Protein AF-A0A429GAE6-F1 (afdb_monomer_lite)

Foldseek 3Di:
DPVVVVVVPDPPDPPPVCPPPDPPPLVCVLCPPPDPLLVVLLVQLLVVCVVPVDNVVSLVVSVVVDVDDSVSNVVSVVSCCVSVSHPDPDDD

Secondary structure (DSSP, 8-state):
-GGGHHHH-----------TT--HHHHHHHHTT--HHHHHHHHHHHHHHHHHS-HHHHHHHHHHHS---HHHHHHHHHHHHHTTSS------

pLDDT: mean 83.46, std 17.0, range [38.44, 97.56]

Organism: NCBI:txid498846

Radius of gyration: 16.47 Å; chains: 1; bounding box: 31×33×48 Å

Sequence (92 aa):
PDLAQDYYNLPESSSLDILDSFDRKGFLELVRGKDDAWLEVAATILMIYEDTGDLSWAIERTSELKPQKKGMIEEIVRDLDDAGLIRISREG

Structure (mmCIF, N/CA/C/O backbone):
data_AF-A0A429GAE6-F1
#
_entry.id   AF-A0A429GAE6-F1
#
loop_
_atom_site.group_PDB
_atom_site.id
_atom_site.type_symbol
_atom_site.label_atom_id
_atom_site.label_alt_id
_atom_site.label_comp_id
_atom_site.label_asym_id
_atom_site.label_entity_id
_atom_site.label_seq_id
_atom_site.pdbx_PDB_ins_code
_atom_site.Cartn_x
_atom_site.Cartn_y
_atom_site.Cartn_z
_atom_site.occupancy
_atom_site.B_iso_or_equiv
_atom_site.auth_seq_id
_atom_site.auth_comp_id
_atom_site.auth_asym_id
_atom_site.auth_atom_id
_atom_site.pdbx_PDB_model_num
ATOM 1 N N . PRO A 1 1 ? -7.620 17.146 -32.458 1.00 57.25 1 PRO A N 1
ATOM 2 C CA . PRO A 1 1 ? -8.192 15.937 -33.106 1.00 57.25 1 PRO A CA 1
ATOM 3 C C . PRO A 1 1 ? -7.353 14.677 -32.860 1.00 57.25 1 PRO A C 1
ATOM 5 O O . PRO A 1 1 ? -7.932 13.610 -32.716 1.00 57.25 1 PRO A O 1
ATOM 8 N N . ASP A 1 2 ? -6.028 14.819 -32.738 1.00 56.59 2 ASP A N 1
ATOM 9 C CA . ASP A 1 2 ? -5.093 13.679 -32.695 1.00 56.59 2 ASP A CA 1
ATOM 10 C C . ASP A 1 2 ? -5.029 12.912 -31.360 1.00 56.59 2 ASP A C 1
ATOM 12 O O . ASP A 1 2 ? -4.676 11.744 -31.351 1.00 56.59 2 ASP A O 1
ATOM 16 N N . LEU A 1 3 ? -5.456 13.503 -30.236 1.00 52.81 3 LEU A N 1
ATOM 17 C CA . LEU A 1 3 ? -5.458 12.834 -28.917 1.00 52.81 3 LEU A CA 1
ATOM 18 C C . LEU A 1 3 ? -6.508 11.718 -28.772 1.00 52.81 3 LEU A C 1
ATOM 20 O O . LEU A 1 3 ? -6.480 10.956 -27.811 1.00 52.81 3 LEU A O 1
ATOM 24 N N . ALA A 1 4 ? -7.483 11.650 -29.682 1.00 58.62 4 ALA A N 1
ATOM 25 C CA . ALA A 1 4 ? -8.562 10.668 -29.611 1.00 58.62 4 ALA A CA 1
ATOM 26 C C . ALA A 1 4 ? -8.183 9.327 -30.256 1.00 58.62 4 ALA A C 1
ATOM 28 O O . ALA A 1 4 ? -8.805 8.316 -29.946 1.00 58.62 4 ALA A O 1
ATOM 29 N N . GLN A 1 5 ? -7.187 9.305 -31.148 1.00 58.47 5 GLN A N 1
ATOM 30 C CA . GLN A 1 5 ? -6.802 8.096 -31.883 1.00 58.47 5 GLN A CA 1
ATOM 31 C C . GLN A 1 5 ? -6.105 7.061 -30.999 1.00 58.47 5 GLN A C 1
ATOM 33 O O . GLN A 1 5 ? -6.316 5.867 -31.203 1.00 58.47 5 GLN A O 1
ATOM 38 N N . ASP A 1 6 ? -5.381 7.500 -29.971 1.00 59.03 6 ASP A N 1
ATOM 39 C CA . ASP A 1 6 ? -4.703 6.604 -29.027 1.00 59.03 6 ASP A CA 1
ATOM 40 C C . ASP A 1 6 ? -5.693 5.735 -28.228 1.00 59.03 6 ASP A C 1
ATOM 42 O O . ASP A 1 6 ? -5.381 4.595 -27.895 1.00 59.03 6 ASP A O 1
ATOM 46 N N . TYR A 1 7 ? -6.926 6.214 -28.005 1.00 57.88 7 TYR A N 1
ATOM 47 C CA . TYR A 1 7 ? -7.994 5.435 -27.360 1.00 57.88 7 TYR A CA 1
ATOM 48 C C . TYR A 1 7 ? -8.577 4.333 -28.257 1.00 57.88 7 TYR A C 1
ATOM 50 O O . TYR A 1 7 ? -9.097 3.343 -27.746 1.00 57.88 7 TYR A O 1
ATOM 58 N N . TYR A 1 8 ? -8.516 4.497 -29.583 1.00 61.22 8 TYR A N 1
ATOM 59 C CA . TYR A 1 8 ? -9.020 3.512 -30.551 1.00 61.22 8 TYR A CA 1
ATOM 60 C C . TYR A 1 8 ? -7.950 2.512 -30.996 1.00 61.22 8 TYR A C 1
ATOM 62 O O . TYR A 1 8 ? -8.292 1.441 -31.487 1.00 61.22 8 TYR A O 1
ATOM 70 N N . ASN A 1 9 ? -6.674 2.851 -30.798 1.00 66.56 9 ASN A N 1
ATOM 71 C CA . ASN A 1 9 ? 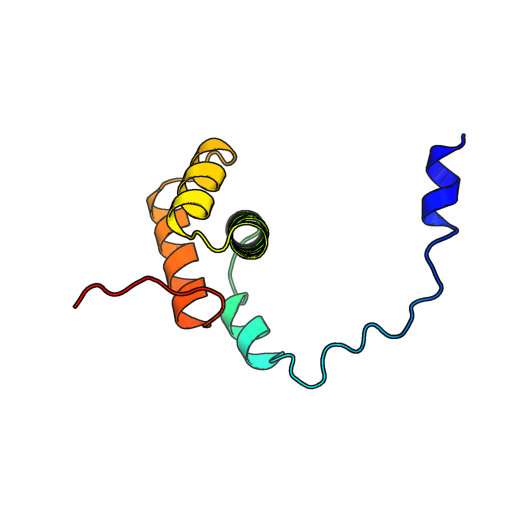-5.521 2.010 -31.112 1.00 66.56 9 ASN A CA 1
ATOM 72 C C . ASN A 1 9 ? -4.931 1.356 -29.857 1.00 66.56 9 ASN A C 1
ATOM 74 O O . ASN A 1 9 ? -3.725 1.106 -29.792 1.00 66.56 9 ASN A O 1
ATOM 78 N N . LEU A 1 10 ? -5.761 1.086 -28.848 1.00 60.66 10 LEU A N 1
ATOM 79 C CA . LEU A 1 10 ? -5.339 0.204 -27.771 1.00 60.66 10 LEU A CA 1
ATOM 80 C C . LEU A 1 10 ? -5.037 -1.161 -28.403 1.00 60.66 10 LEU A C 1
ATOM 82 O O . LEU A 1 10 ? -5.880 -1.658 -29.157 1.00 60.66 10 LEU A O 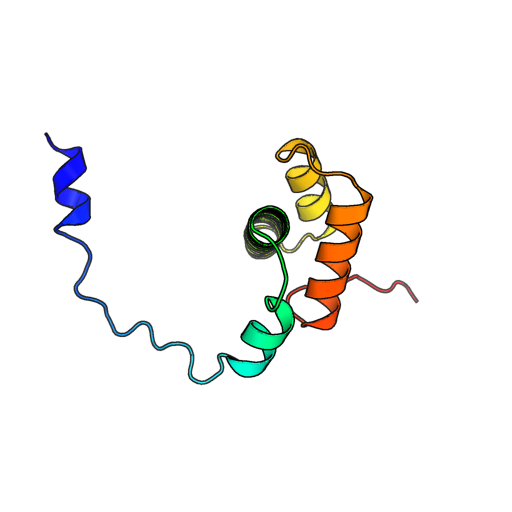1
ATOM 86 N N . PRO A 1 11 ? -3.851 -1.753 -28.163 1.00 62.00 11 PRO A N 1
ATOM 87 C CA . PRO A 1 11 ? -3.573 -3.099 -28.640 1.00 62.00 11 PRO A CA 1
ATOM 88 C C . PRO A 1 11 ? -4.728 -3.992 -28.188 1.00 62.00 11 PRO A C 1
ATOM 90 O O . PRO A 1 11 ? -5.091 -3.949 -27.009 1.00 62.00 11 PRO A O 1
ATOM 93 N N . GLU A 1 12 ? -5.342 -4.729 -29.130 1.00 60.78 12 GLU A N 1
ATOM 94 C CA . GLU A 1 12 ? -6.316 -5.774 -28.798 1.00 60.78 12 GLU A CA 1
ATOM 95 C C . GLU A 1 12 ? -5.720 -6.529 -27.637 1.00 60.78 12 GLU A C 1
ATOM 97 O O . GLU A 1 12 ? -4.590 -6.998 -27.769 1.00 60.78 12 GLU A O 1
ATOM 102 N N . SER A 1 13 ? -6.420 -6.518 -26.501 1.00 55.00 13 SER A N 1
ATOM 103 C CA . SER A 1 13 ? -5.907 -7.041 -25.249 1.00 55.00 13 SER A CA 1
ATOM 104 C C . SER A 1 13 ? -5.263 -8.390 -25.540 1.00 55.00 13 SER A C 1
ATOM 106 O O . SER A 1 13 ? -5.967 -9.394 -25.671 1.00 55.00 13 SER A O 1
ATOM 108 N N . SER A 1 14 ? -3.925 -8.417 -25.629 1.00 51.53 14 SER A N 1
ATOM 109 C CA . SER A 1 14 ? -3.170 -9.573 -25.189 1.00 51.53 14 SER A CA 1
ATOM 110 C C . SER A 1 14 ? -3.819 -9.844 -23.862 1.00 51.53 14 SER A C 1
ATOM 112 O O . SER A 1 14 ? -3.862 -8.907 -23.053 1.00 51.53 14 SER A O 1
ATOM 114 N N . SER A 1 15 ? -4.476 -10.999 -23.736 1.00 49.81 15 SER A N 1
ATOM 115 C CA . SER A 1 15 ? -5.014 -11.460 -22.471 1.00 49.81 15 SER A CA 1
ATOM 116 C C . SER A 1 15 ? -4.034 -10.957 -21.436 1.00 49.81 15 SER A C 1
ATOM 118 O O . SER A 1 15 ? -2.856 -11.318 -21.475 1.00 49.81 15 SER A O 1
ATOM 120 N N . LEU A 1 16 ? -4.451 -9.960 -20.645 1.00 52.75 16 LEU A N 1
ATOM 121 C CA . LEU A 1 16 ? -3.751 -9.702 -19.411 1.00 52.75 16 LEU A CA 1
ATOM 122 C C . LEU A 1 16 ? -3.954 -11.052 -18.774 1.00 52.75 16 LEU A C 1
ATOM 124 O O . LEU A 1 16 ? -5.084 -11.375 -18.400 1.00 52.75 16 LEU A O 1
ATOM 128 N N . ASP A 1 17 ? -2.932 -11.897 -18.878 1.00 50.75 17 ASP A N 1
ATOM 129 C CA . ASP A 1 17 ? -2.813 -13.107 -18.117 1.00 50.75 17 ASP A CA 1
ATOM 130 C C . ASP A 1 17 ? -2.886 -12.528 -16.718 1.00 50.75 17 ASP A C 1
ATOM 132 O O . ASP A 1 17 ? -1.900 -12.000 -16.199 1.00 50.75 17 ASP A O 1
ATOM 136 N N . ILE A 1 18 ? -4.119 -12.411 -16.203 1.00 51.75 18 ILE A N 1
ATOM 137 C CA . ILE A 1 18 ? -4.406 -12.087 -14.824 1.00 51.75 18 ILE A CA 1
ATOM 138 C C . ILE A 1 18 ? -3.609 -13.177 -14.175 1.00 51.75 18 ILE A C 1
ATOM 140 O O . ILE A 1 18 ? -3.998 -14.336 -14.315 1.00 51.75 18 ILE A O 1
ATOM 144 N N . LEU A 1 19 ? -2.428 -12.783 -13.688 1.00 55.62 19 LEU A N 1
ATOM 145 C CA . LEU A 1 19 ? -1.333 -13.686 -13.386 1.00 55.62 19 LEU A CA 1
ATOM 146 C C . LEU A 1 19 ? -1.962 -14.916 -12.753 1.00 55.62 19 LEU A C 1
ATOM 148 O O . LEU A 1 19 ? -2.766 -14.746 -11.838 1.00 55.62 19 LEU A O 1
ATOM 152 N N . ASP A 1 20 ? -1.661 -16.128 -13.218 1.00 56.22 20 ASP A N 1
ATOM 153 C CA . ASP A 1 20 ? -2.248 -17.344 -12.623 1.00 56.22 20 ASP A CA 1
ATOM 154 C C . ASP A 1 20 ? -2.006 -17.410 -11.088 1.00 56.22 20 ASP A C 1
ATOM 156 O O . ASP A 1 20 ? -2.614 -18.205 -10.373 1.00 56.22 20 ASP A O 1
ATOM 160 N N . SER A 1 21 ? -1.139 -16.530 -10.568 1.00 70.00 21 SER A N 1
ATOM 161 C CA . SER A 1 21 ? -0.840 -16.236 -9.169 1.00 70.00 21 SER A CA 1
ATOM 162 C C . SER A 1 21 ? -1.607 -15.065 -8.515 1.00 70.00 21 SER A C 1
ATOM 164 O O . SER A 1 21 ? -1.261 -14.699 -7.392 1.00 70.00 21 SER A O 1
ATOM 166 N N . PHE A 1 22 ? -2.583 -14.417 -9.160 1.00 77.81 22 PHE A N 1
ATOM 167 C CA . PHE A 1 22 ? -3.328 -13.305 -8.559 1.00 77.81 22 PHE A CA 1
ATOM 168 C C . PHE A 1 22 ? -4.267 -13.828 -7.470 1.00 77.81 22 PHE A C 1
ATOM 170 O O . PHE A 1 22 ? -5.281 -14.476 -7.748 1.00 77.81 22 PHE A O 1
ATOM 177 N N . ASP A 1 23 ? -3.960 -13.503 -6.214 1.00 85.00 23 ASP A N 1
ATOM 178 C CA . ASP A 1 23 ? -4.831 -13.818 -5.086 1.00 85.00 23 ASP A CA 1
ATOM 179 C C . ASP A 1 23 ? -6.051 -12.888 -5.054 1.00 85.00 23 ASP A C 1
ATOM 181 O O . ASP A 1 23 ? -6.133 -11.906 -4.311 1.00 85.00 23 ASP A O 1
ATOM 185 N N . ARG A 1 24 ? -7.055 -13.239 -5.862 1.00 86.88 24 ARG A N 1
ATOM 186 C CA . ARG A 1 24 ? -8.336 -12.530 -5.914 1.00 86.88 24 ARG A CA 1
ATOM 187 C C . ARG A 1 24 ? -9.005 -12.439 -4.544 1.00 86.88 24 ARG A C 1
ATOM 189 O O . ARG A 1 24 ? -9.700 -11.459 -4.281 1.00 86.88 24 ARG A O 1
ATOM 196 N N . LYS A 1 25 ? -8.878 -13.468 -3.703 1.00 89.94 25 LYS A N 1
ATOM 197 C CA . LYS A 1 25 ? -9.565 -13.506 -2.412 1.00 89.94 25 LYS A CA 1
ATOM 198 C C . LYS A 1 25 ? -8.896 -12.543 -1.436 1.00 89.94 25 LYS A C 1
ATOM 200 O O . LYS A 1 25 ? -9.608 -11.719 -0.869 1.00 89.94 25 LYS A O 1
ATOM 205 N N . GLY A 1 26 ? -7.569 -12.596 -1.319 1.00 90.44 26 GLY A N 1
ATOM 206 C CA . GLY A 1 26 ? -6.793 -11.669 -0.497 1.00 90.44 26 GLY A CA 1
ATOM 207 C C . GLY A 1 26 ? -6.985 -10.218 -0.931 1.00 90.44 26 GLY A C 1
ATOM 208 O O . GLY A 1 26 ? -7.257 -9.360 -0.095 1.00 90.44 26 GLY A O 1
ATOM 209 N N . PHE A 1 27 ? -6.987 -9.949 -2.243 1.00 90.12 27 PHE A N 1
ATOM 210 C CA . PHE A 1 27 ? -7.285 -8.611 -2.759 1.00 90.12 27 PHE A CA 1
ATOM 211 C C . PHE A 1 27 ? -8.676 -8.123 -2.336 1.00 90.12 27 PHE A C 1
ATOM 213 O O . PHE A 1 27 ? -8.813 -7.017 -1.820 1.00 90.12 27 PHE A O 1
ATOM 220 N N . LEU A 1 28 ? -9.714 -8.948 -2.524 1.00 92.56 28 LEU A N 1
ATOM 221 C CA . LEU A 1 28 ? -11.076 -8.585 -2.129 1.00 92.56 28 LEU A CA 1
ATOM 222 C C . LEU A 1 28 ? -11.207 -8.391 -0.616 1.00 92.56 28 LEU A C 1
ATOM 224 O O . LEU A 1 28 ? -11.955 -7.516 -0.199 1.00 92.56 28 LEU A O 1
ATOM 228 N N . GLU A 1 29 ? -10.515 -9.191 0.196 1.00 94.62 29 GLU A N 1
ATOM 229 C CA . GLU A 1 29 ? -10.498 -9.041 1.654 1.00 94.62 29 GLU A CA 1
ATOM 230 C C . GLU A 1 29 ? -9.818 -7.734 2.083 1.00 94.62 29 GLU A C 1
ATOM 232 O O . GLU A 1 29 ? -10.373 -7.034 2.928 1.00 94.62 29 GLU A O 1
ATOM 237 N N . LEU A 1 30 ? -8.702 -7.364 1.448 1.00 95.56 30 LEU A N 1
ATOM 238 C CA . LEU A 1 30 ? -7.973 -6.120 1.709 1.00 95.56 30 LEU A CA 1
ATOM 239 C C . LEU A 1 30 ? -8.818 -4.873 1.409 1.00 95.56 30 LEU A C 1
ATOM 241 O O . LEU A 1 30 ? -8.906 -3.964 2.233 1.00 95.56 30 LEU A O 1
ATOM 245 N N . VAL A 1 31 ? -9.459 -4.826 0.236 1.00 94.81 31 VAL A N 1
ATOM 246 C CA . VAL A 1 31 ? -10.180 -3.621 -0.217 1.00 94.81 31 VAL A CA 1
ATOM 247 C C . VAL A 1 31 ? -11.613 -3.532 0.314 1.00 94.81 31 VAL A C 1
ATOM 249 O O . VAL A 1 31 ? -12.283 -2.510 0.152 1.00 94.81 31 VAL A O 1
ATOM 252 N N . ARG A 1 32 ? -12.134 -4.592 0.942 1.00 94.50 32 ARG A N 1
ATOM 253 C CA . ARG A 1 32 ? -13.525 -4.627 1.404 1.00 94.50 32 ARG A CA 1
ATOM 254 C C . ARG A 1 32 ? -13.775 -3.575 2.483 1.00 94.50 32 ARG A C 1
ATOM 256 O O . ARG A 1 32 ? -13.257 -3.661 3.589 1.00 94.50 32 ARG A O 1
ATOM 263 N N . GLY A 1 33 ? -14.684 -2.646 2.189 1.00 93.88 33 GLY A N 1
ATOM 264 C CA . GLY A 1 33 ? -15.096 -1.601 3.132 1.00 93.88 33 GLY A CA 1
ATOM 265 C C . GLY A 1 33 ? -14.116 -0.432 3.240 1.00 93.88 33 GLY A C 1
ATOM 266 O O . GLY A 1 33 ? -14.340 0.446 4.068 1.00 93.88 33 GLY A O 1
ATOM 267 N N . LYS A 1 34 ? -13.067 -0.410 2.410 1.00 96.19 34 LYS A N 1
ATOM 268 C CA . LYS A 1 34 ? -12.176 0.738 2.244 1.00 96.19 34 LYS A CA 1
ATOM 269 C C . LYS A 1 34 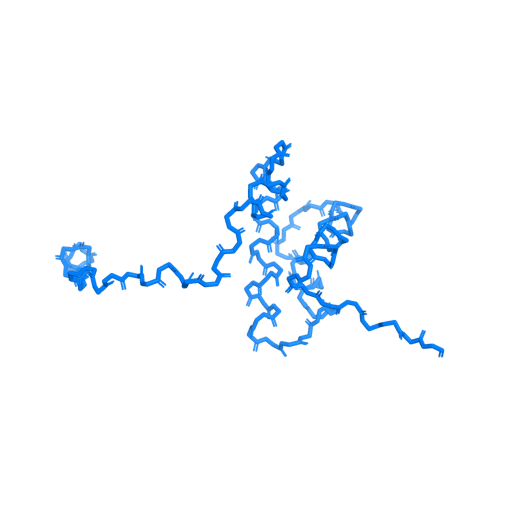? -12.825 1.767 1.314 1.00 96.19 34 LYS A C 1
ATOM 271 O O . LYS A 1 34 ? -13.596 1.401 0.424 1.00 96.19 34 LYS A O 1
ATOM 276 N N . ASP A 1 35 ? -12.560 3.044 1.560 1.00 95.31 35 ASP A N 1
ATOM 277 C CA . ASP A 1 35 ? -13.104 4.152 0.776 1.00 95.31 35 ASP A CA 1
ATOM 278 C C . ASP A 1 35 ? -12.181 4.544 -0.392 1.00 95.31 35 ASP A C 1
ATOM 280 O O . ASP A 1 35 ? -11.113 3.965 -0.610 1.00 95.31 35 ASP A O 1
ATOM 284 N N . ASP A 1 36 ? -12.631 5.509 -1.189 1.00 95.81 36 ASP A N 1
ATOM 285 C CA . ASP A 1 36 ? -11.892 6.050 -2.329 1.00 95.81 36 ASP A CA 1
ATOM 286 C C . ASP A 1 36 ? -10.551 6.661 -1.908 1.00 95.81 36 ASP A C 1
ATOM 288 O O . ASP A 1 36 ? -9.534 6.427 -2.562 1.00 95.81 36 ASP A O 1
ATOM 292 N N . ALA A 1 37 ? -10.533 7.373 -0.782 1.00 95.25 37 ALA A N 1
ATOM 293 C CA . ALA A 1 37 ? -9.322 7.962 -0.233 1.00 95.25 37 ALA A CA 1
ATOM 294 C C . ALA A 1 37 ? -8.285 6.895 0.162 1.00 95.25 37 ALA A C 1
ATOM 296 O O . ALA A 1 37 ? -7.096 7.067 -0.119 1.00 95.25 37 ALA A O 1
ATOM 297 N N . TRP A 1 38 ? -8.711 5.780 0.767 1.00 97.00 38 TRP A N 1
ATOM 298 C CA . TRP A 1 38 ? -7.831 4.650 1.070 1.00 97.00 38 TRP A CA 1
ATOM 299 C C . TRP A 1 38 ? -7.235 4.069 -0.215 1.00 97.00 38 TRP A C 1
ATOM 301 O O . TRP A 1 38 ? -6.020 3.900 -0.297 1.00 97.00 38 TRP A O 1
ATOM 311 N N . LEU A 1 39 ? -8.064 3.827 -1.239 1.00 96.75 39 LEU A N 1
ATOM 312 C CA . LEU A 1 39 ? -7.624 3.238 -2.510 1.00 96.75 39 LEU A CA 1
ATOM 313 C C . LEU A 1 39 ? -6.619 4.132 -3.240 1.00 96.75 39 LEU A C 1
ATOM 315 O O . LEU A 1 39 ? -5.602 3.646 -3.733 1.00 96.75 39 LEU A O 1
ATOM 319 N N . GLU A 1 40 ? -6.882 5.436 -3.291 1.00 96.44 40 GLU A N 1
ATOM 320 C CA . GLU A 1 40 ? -6.012 6.405 -3.953 1.00 96.44 40 GLU A CA 1
ATOM 321 C C . GLU A 1 40 ? -4.637 6.491 -3.277 1.00 96.44 40 GLU A C 1
ATOM 323 O O . GLU A 1 40 ? -3.600 6.500 -3.950 1.00 96.44 40 GLU A O 1
ATOM 328 N N . VAL A 1 41 ? -4.613 6.539 -1.944 1.00 97.56 41 VAL A N 1
ATOM 329 C CA . VAL A 1 41 ? -3.368 6.589 -1.170 1.00 97.56 41 VAL A CA 1
ATOM 330 C C . VAL A 1 41 ? -2.607 5.268 -1.284 1.00 97.56 41 VAL A C 1
ATOM 332 O O . VAL A 1 41 ? -1.410 5.297 -1.559 1.00 97.56 41 VAL A O 1
ATOM 335 N N . ALA A 1 42 ? -3.284 4.124 -1.150 1.00 97.44 42 ALA A N 1
ATOM 336 C CA . ALA A 1 42 ? -2.670 2.804 -1.287 1.00 97.44 42 ALA A CA 1
ATOM 337 C C . ALA A 1 42 ? -2.034 2.611 -2.671 1.00 97.44 42 ALA A C 1
ATOM 339 O O . ALA A 1 42 ? -0.869 2.229 -2.763 1.00 97.44 42 ALA A O 1
ATOM 340 N N . ALA A 1 43 ? -2.756 2.951 -3.744 1.00 96.69 43 ALA A N 1
ATOM 341 C CA . ALA A 1 43 ? -2.236 2.883 -5.108 1.00 96.69 43 ALA A CA 1
ATOM 342 C C . ALA A 1 43 ? -1.018 3.799 -5.308 1.00 96.69 43 ALA A C 1
ATOM 344 O O . ALA A 1 43 ? -0.055 3.409 -5.963 1.00 96.69 43 ALA A O 1
ATOM 345 N N . THR A 1 44 ? -1.034 4.998 -4.714 1.00 97.25 44 THR A N 1
ATOM 346 C CA . THR A 1 44 ? 0.094 5.940 -4.798 1.00 97.25 44 THR A CA 1
ATOM 347 C C . THR A 1 44 ? 1.336 5.387 -4.093 1.00 97.25 44 THR A C 1
ATOM 349 O O . THR A 1 44 ? 2.427 5.439 -4.658 1.00 97.25 44 THR A O 1
ATOM 352 N N . ILE A 1 45 ? 1.173 4.821 -2.891 1.00 97.50 45 ILE A N 1
ATOM 353 C CA . ILE A 1 45 ? 2.269 4.197 -2.134 1.00 97.50 45 ILE A CA 1
ATOM 354 C C . ILE A 1 45 ? 2.860 3.032 -2.923 1.00 97.50 45 ILE A C 1
ATOM 356 O O . ILE A 1 45 ? 4.074 2.992 -3.102 1.00 97.50 45 ILE A O 1
ATOM 360 N N . LEU A 1 46 ? 2.015 2.116 -3.409 1.00 96.56 46 LEU A N 1
ATOM 361 C CA . LEU A 1 46 ? 2.459 0.941 -4.161 1.00 96.56 46 LEU A CA 1
ATOM 362 C C . LEU A 1 46 ? 3.204 1.342 -5.432 1.00 96.56 46 LEU A C 1
ATOM 364 O O . LEU A 1 46 ? 4.305 0.862 -5.650 1.00 96.56 46 LEU A O 1
ATOM 368 N N . MET A 1 47 ? 2.668 2.285 -6.209 1.00 96.62 47 MET A N 1
ATOM 369 C CA . MET A 1 47 ? 3.310 2.759 -7.437 1.00 96.62 47 MET A CA 1
ATOM 370 C C . MET A 1 47 ? 4.711 3.333 -7.179 1.00 96.62 47 MET A C 1
ATOM 372 O O . MET A 1 47 ? 5.646 3.020 -7.908 1.00 96.62 47 MET A O 1
ATOM 376 N N . ILE A 1 48 ? 4.874 4.171 -6.147 1.00 96.31 48 ILE A N 1
ATOM 377 C CA . ILE A 1 48 ? 6.188 4.746 -5.823 1.00 96.31 48 ILE A CA 1
ATOM 378 C C . ILE A 1 48 ? 7.118 3.662 -5.269 1.00 96.31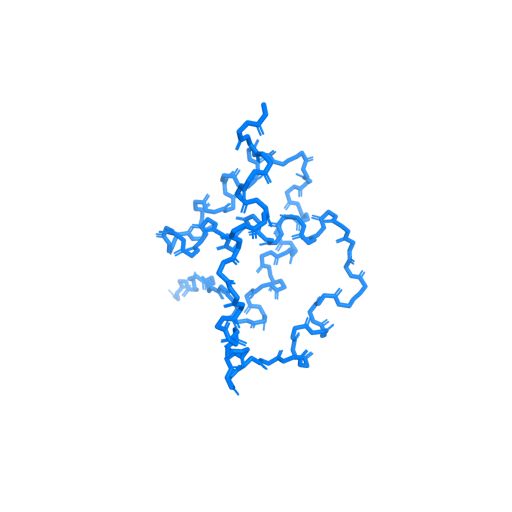 48 ILE A C 1
ATOM 380 O O . ILE A 1 48 ? 8.289 3.623 -5.629 1.00 96.31 48 ILE A O 1
ATOM 384 N N . TYR A 1 49 ? 6.610 2.774 -4.416 1.00 96.25 49 TYR A N 1
ATOM 385 C CA . TYR A 1 49 ? 7.399 1.694 -3.832 1.00 96.25 49 TYR A CA 1
ATOM 386 C C . TYR A 1 49 ? 7.874 0.674 -4.874 1.00 96.25 49 TYR A C 1
ATOM 388 O O . TYR A 1 49 ? 9.012 0.225 -4.797 1.00 96.25 49 TYR A O 1
ATOM 396 N N . GLU A 1 50 ? 7.044 0.323 -5.854 1.00 92.69 50 GLU A N 1
ATOM 397 C CA . GLU A 1 50 ? 7.419 -0.567 -6.957 1.00 92.69 50 GLU A CA 1
ATOM 398 C C . GLU A 1 50 ? 8.522 0.042 -7.834 1.00 92.69 50 GLU A C 1
ATOM 400 O O . GLU A 1 50 ? 9.405 -0.684 -8.291 1.00 92.69 50 GLU A O 1
ATOM 405 N N . ASP A 1 51 ? 8.506 1.364 -8.028 1.00 94.50 51 ASP A N 1
ATOM 406 C CA . ASP A 1 51 ? 9.518 2.087 -8.807 1.00 94.50 51 ASP A CA 1
ATOM 407 C C . ASP A 1 51 ? 10.845 2.252 -8.043 1.00 94.50 51 ASP A C 1
ATOM 409 O O . ASP A 1 51 ? 11.924 2.098 -8.618 1.00 94.50 51 ASP A O 1
ATOM 413 N N . THR A 1 52 ? 10.791 2.539 -6.737 1.00 95.44 52 THR A N 1
ATOM 414 C CA . THR A 1 52 ? 11.991 2.895 -5.956 1.00 95.44 52 THR A CA 1
ATOM 415 C C . THR A 1 52 ? 12.535 1.782 -5.065 1.00 95.44 52 THR A C 1
ATOM 417 O O . THR A 1 52 ? 13.708 1.815 -4.695 1.00 95.44 52 THR A O 1
ATOM 420 N N . GLY A 1 53 ? 11.699 0.825 -4.662 1.00 92.88 53 GLY A N 1
ATOM 421 C CA . GLY A 1 53 ? 11.999 -0.156 -3.616 1.00 92.88 53 GLY A CA 1
ATOM 422 C C . GLY A 1 53 ? 12.132 0.432 -2.203 1.00 92.88 53 GLY A C 1
ATOM 423 O O . GLY A 1 53 ? 12.486 -0.299 -1.275 1.00 92.88 53 GLY A O 1
ATOM 424 N N . ASP A 1 54 ? 11.858 1.728 -2.011 1.00 94.94 54 ASP A N 1
ATOM 425 C CA . ASP A 1 54 ? 12.026 2.442 -0.741 1.00 94.94 54 ASP A CA 1
ATOM 426 C C . ASP A 1 54 ? 10.668 2.858 -0.163 1.00 94.94 54 ASP A C 1
ATOM 428 O O . ASP A 1 54 ? 10.006 3.786 -0.638 1.00 94.94 54 ASP A O 1
ATOM 432 N N . LEU A 1 55 ? 10.254 2.158 0.897 1.00 95.50 55 LEU A N 1
ATOM 433 C CA . LEU A 1 55 ? 8.981 2.407 1.567 1.00 95.50 55 LEU A CA 1
ATOM 434 C C . LEU A 1 55 ? 8.958 3.759 2.293 1.00 95.50 55 LEU A C 1
ATOM 436 O O . LEU A 1 55 ? 7.930 4.435 2.294 1.00 95.50 55 LEU A O 1
ATOM 440 N N . SER A 1 56 ? 10.075 4.175 2.895 1.00 95.31 56 SER A N 1
ATOM 441 C CA . SER A 1 56 ? 10.142 5.462 3.597 1.00 95.31 56 SER A CA 1
ATOM 442 C C . SER A 1 56 ? 9.946 6.604 2.607 1.00 95.31 56 SER A C 1
ATOM 444 O O . SER A 1 56 ? 9.144 7.507 2.852 1.00 95.31 56 SER A O 1
ATOM 446 N N . TRP A 1 57 ? 10.601 6.502 1.448 1.00 95.25 57 TRP A N 1
ATOM 447 C CA . TRP A 1 57 ? 10.424 7.438 0.346 1.00 95.25 57 TRP A CA 1
ATOM 448 C C . TRP A 1 57 ? 8.981 7.456 -0.170 1.00 95.25 57 TRP A C 1
ATOM 450 O O . TRP A 1 57 ? 8.395 8.528 -0.324 1.00 95.25 57 TRP A O 1
ATOM 460 N N . ALA A 1 58 ? 8.368 6.287 -0.386 1.00 96.50 58 ALA A N 1
ATOM 461 C CA . ALA A 1 58 ? 6.984 6.195 -0.849 1.00 96.50 58 ALA A CA 1
ATOM 462 C C . ALA A 1 58 ? 5.990 6.869 0.115 1.00 96.50 58 ALA A C 1
ATOM 464 O O . ALA A 1 58 ? 5.102 7.610 -0.321 1.00 96.50 58 ALA A O 1
ATOM 465 N N . ILE A 1 59 ? 6.165 6.674 1.426 1.00 95.88 59 ILE A N 1
ATOM 466 C CA . ILE A 1 59 ? 5.338 7.301 2.469 1.00 95.88 59 ILE A CA 1
ATOM 467 C C . ILE A 1 59 ? 5.524 8.819 2.481 1.00 95.88 59 ILE A C 1
ATOM 469 O O . ILE A 1 59 ? 4.539 9.563 2.533 1.00 95.88 59 ILE A O 1
ATOM 473 N N . GLU A 1 60 ? 6.773 9.286 2.423 1.00 95.38 60 GLU A N 1
ATOM 474 C CA . GLU A 1 60 ? 7.102 10.710 2.425 1.00 95.38 60 GLU A CA 1
ATOM 475 C C . GLU A 1 60 ? 6.474 11.417 1.220 1.00 95.38 60 GLU A C 1
ATOM 477 O O . GLU A 1 60 ? 5.704 12.363 1.389 1.00 95.38 60 GLU A O 1
ATOM 482 N N . ARG A 1 61 ? 6.712 10.903 0.007 1.00 96.25 61 ARG A N 1
ATOM 483 C CA . ARG A 1 61 ? 6.163 11.479 -1.228 1.00 96.25 61 ARG A CA 1
ATOM 484 C C . ARG A 1 61 ? 4.638 11.455 -1.241 1.00 96.25 61 ARG A C 1
ATOM 486 O O . ARG A 1 61 ? 4.011 12.438 -1.627 1.00 96.25 61 ARG A O 1
ATOM 493 N N . THR A 1 62 ? 4.022 10.370 -0.777 1.00 95.62 62 THR A N 1
ATOM 494 C CA . THR A 1 62 ? 2.555 10.295 -0.697 1.00 95.62 62 THR A CA 1
ATOM 495 C C . THR A 1 62 ? 1.992 11.337 0.271 1.00 95.62 62 THR A C 1
ATOM 497 O O . THR A 1 62 ? 0.982 11.970 -0.035 1.00 95.62 62 THR A O 1
ATOM 500 N N . SER A 1 63 ? 2.667 11.570 1.401 1.00 94.44 63 SER A N 1
ATOM 501 C CA . SER A 1 63 ? 2.271 12.581 2.392 1.00 94.44 63 SER A CA 1
ATOM 502 C C . SER A 1 63 ? 2.399 14.016 1.866 1.00 94.44 63 SER A C 1
ATOM 504 O O . SER A 1 63 ? 1.638 14.886 2.278 1.00 94.44 63 SER A O 1
ATOM 506 N N . GLU A 1 64 ? 3.343 14.275 0.959 1.00 94.00 64 GLU A N 1
ATOM 507 C CA . GLU A 1 64 ? 3.476 15.570 0.277 1.00 94.00 64 GLU A CA 1
ATOM 508 C C . GLU A 1 64 ? 2.398 15.775 -0.802 1.00 94.00 64 GLU A C 1
ATOM 510 O O . GLU A 1 64 ? 1.911 16.889 -0.992 1.00 94.00 64 GLU A O 1
ATOM 515 N N . LEU A 1 65 ? 2.026 14.707 -1.516 1.00 91.56 65 LEU A N 1
ATOM 516 C CA . LEU A 1 65 ? 1.093 14.760 -2.647 1.00 91.56 65 LEU A CA 1
ATOM 517 C C . LEU A 1 65 ? -0.379 14.774 -2.228 1.00 91.56 65 LEU A C 1
ATOM 519 O O . LEU A 1 65 ? -1.216 15.330 -2.943 1.00 91.56 65 LEU A O 1
ATOM 523 N N . LYS A 1 66 ? -0.721 14.115 -1.118 1.00 86.56 66 LYS A N 1
ATOM 524 C CA . LYS A 1 66 ? -2.109 13.895 -0.698 1.00 86.56 66 LYS A CA 1
ATOM 525 C C . LYS A 1 66 ? -2.393 14.642 0.607 1.00 86.56 66 LYS A C 1
ATOM 527 O O . LYS A 1 66 ? -1.620 14.527 1.551 1.00 86.56 66 LYS A O 1
ATOM 532 N N . PRO A 1 67 ? -3.543 15.329 0.741 1.00 87.56 67 PRO A N 1
ATOM 533 C CA . PRO A 1 67 ? -3.885 16.087 1.949 1.00 87.56 67 PRO A CA 1
ATOM 534 C C . PRO A 1 67 ? -4.337 15.198 3.126 1.00 87.56 67 PRO A C 1
ATOM 536 O O . PRO A 1 67 ? -4.983 15.681 4.058 1.00 87.56 67 PRO A O 1
ATOM 539 N N . GLN A 1 68 ? -4.060 13.893 3.077 1.00 88.81 68 GLN A N 1
ATOM 540 C CA . GLN A 1 68 ? -4.567 12.937 4.053 1.00 88.81 68 GLN A CA 1
ATOM 541 C C . GLN A 1 68 ? -3.778 12.991 5.358 1.00 88.81 68 GLN A C 1
ATOM 543 O O . GLN A 1 68 ? -2.601 13.346 5.412 1.00 88.81 68 GLN A O 1
ATOM 548 N N . LYS A 1 69 ? -4.450 12.635 6.455 1.00 87.38 69 LYS A N 1
ATOM 549 C CA . LYS A 1 69 ? -3.826 12.634 7.779 1.00 87.38 69 LYS A CA 1
ATOM 550 C C . LYS A 1 69 ? -2.762 11.543 7.854 1.00 87.38 69 LYS A C 1
ATOM 552 O O . LYS A 1 69 ? -3.002 10.416 7.434 1.00 87.38 69 LYS A O 1
ATOM 557 N N . LYS A 1 70 ? -1.652 11.843 8.532 1.00 88.06 70 LYS A N 1
ATOM 558 C CA . LYS A 1 70 ? -0.567 10.884 8.799 1.00 88.06 70 LYS A CA 1
ATOM 559 C C . LYS A 1 70 ? -1.069 9.533 9.331 1.00 88.06 70 LYS A C 1
ATOM 561 O O . LYS A 1 70 ? -0.651 8.501 8.830 1.00 88.06 70 LYS A O 1
ATOM 566 N N . GLY A 1 71 ? -2.016 9.542 10.273 1.00 90.75 71 GLY A N 1
ATOM 567 C CA . GLY A 1 71 ? -2.568 8.304 10.841 1.00 90.75 71 GLY A CA 1
ATOM 568 C C . GLY A 1 71 ? -3.288 7.411 9.823 1.00 90.75 71 GLY A C 1
ATOM 569 O O . GLY A 1 71 ? -3.244 6.196 9.954 1.00 90.75 71 GLY A O 1
ATOM 570 N N . MET A 1 72 ? -3.895 7.994 8.784 1.00 93.94 72 MET A N 1
ATOM 571 C CA . MET A 1 72 ? -4.505 7.226 7.694 1.00 93.94 72 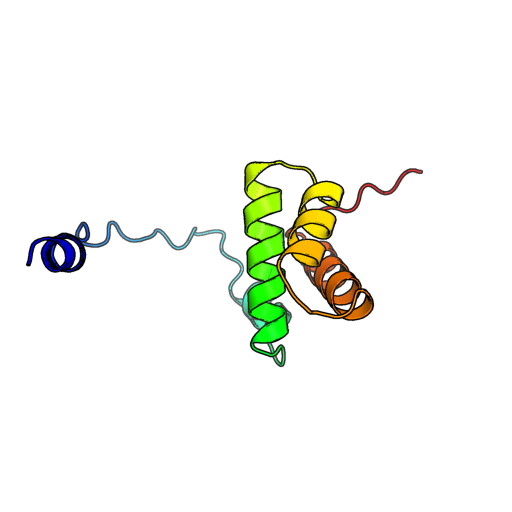MET A CA 1
ATOM 572 C C . MET A 1 72 ? -3.433 6.578 6.812 1.00 93.94 72 MET A C 1
ATOM 574 O O . MET A 1 72 ? -3.553 5.413 6.457 1.00 93.94 72 MET A O 1
ATOM 578 N N . ILE A 1 73 ? -2.364 7.312 6.491 1.00 95.12 73 ILE A N 1
ATOM 579 C CA . ILE A 1 73 ? -1.237 6.776 5.714 1.00 95.12 73 ILE A CA 1
ATOM 580 C C . ILE A 1 73 ? -0.570 5.620 6.477 1.00 95.12 73 ILE A C 1
ATOM 582 O O . ILE A 1 73 ? -0.276 4.588 5.886 1.00 95.12 73 ILE A O 1
ATOM 586 N N . GLU A 1 74 ? -0.391 5.750 7.793 1.00 94.62 74 GLU A N 1
ATOM 587 C CA . GLU A 1 74 ? 0.147 4.681 8.647 1.00 94.62 74 GLU A CA 1
ATOM 588 C C . GLU A 1 74 ? -0.759 3.441 8.706 1.00 94.62 74 GLU A C 1
ATOM 590 O O . GLU A 1 74 ? -0.253 2.319 8.691 1.00 94.62 74 GLU A O 1
ATOM 595 N N . GLU A 1 75 ? -2.082 3.626 8.769 1.00 95.75 75 GLU A N 1
ATOM 596 C CA . GLU A 1 75 ? -3.052 2.525 8.692 1.00 95.75 75 GLU A CA 1
ATOM 597 C C . GLU A 1 75 ? -2.934 1.787 7.356 1.00 95.75 75 GLU A C 1
ATOM 599 O O . GLU A 1 75 ? -2.805 0.567 7.338 1.00 95.75 75 GLU A O 1
ATOM 604 N N . ILE A 1 76 ? 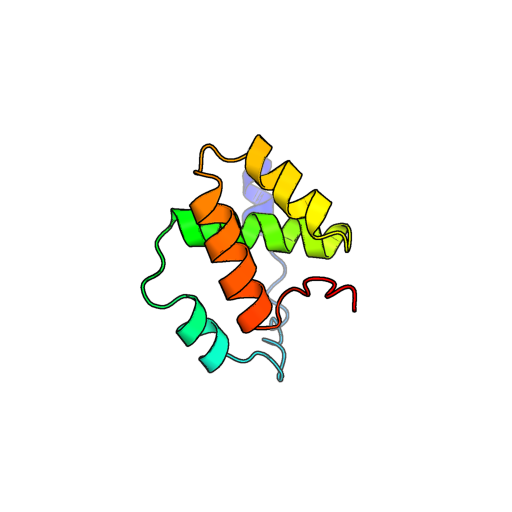-2.882 2.531 6.250 1.00 97.00 76 ILE A N 1
ATOM 605 C CA . ILE A 1 76 ? -2.756 1.966 4.904 1.00 97.00 76 ILE A CA 1
ATOM 606 C C . ILE A 1 76 ? -1.454 1.184 4.756 1.00 97.00 76 ILE A C 1
ATOM 608 O O . ILE A 1 76 ? -1.468 0.059 4.271 1.00 97.00 76 ILE A O 1
ATOM 612 N N . VAL A 1 77 ? -0.326 1.737 5.205 1.00 96.56 77 VAL A N 1
ATOM 613 C CA . VAL A 1 77 ? 0.967 1.037 5.170 1.00 96.56 77 VAL A CA 1
ATOM 614 C C . VAL A 1 77 ? 0.893 -0.279 5.945 1.00 96.56 77 VAL A C 1
ATOM 616 O O . VAL A 1 77 ? 1.406 -1.291 5.479 1.00 96.56 77 VAL A O 1
ATOM 619 N N . ARG A 1 78 ? 0.228 -0.301 7.104 1.00 96.25 78 ARG A N 1
ATOM 620 C CA . ARG A 1 78 ? 0.051 -1.540 7.868 1.00 96.25 78 ARG A CA 1
ATOM 621 C C . ARG A 1 78 ? -0.808 -2.555 7.118 1.00 96.25 78 ARG A C 1
ATOM 623 O O . ARG A 1 78 ? -0.391 -3.700 7.005 1.00 96.25 78 ARG A O 1
ATOM 630 N N . ASP A 1 79 ? -1.945 -2.129 6.570 1.00 96.50 79 ASP A N 1
ATOM 631 C CA . ASP A 1 79 ? -2.821 -2.998 5.775 1.00 96.50 79 ASP A CA 1
ATOM 632 C C . ASP A 1 79 ? -2.062 -3.624 4.585 1.00 96.50 79 ASP A C 1
ATOM 634 O O . ASP A 1 79 ? -2.247 -4.798 4.266 1.00 96.50 79 ASP A O 1
ATOM 638 N N . LEU A 1 80 ? -1.183 -2.849 3.935 1.00 95.88 80 LEU A N 1
ATOM 639 C CA . LEU A 1 80 ? -0.362 -3.306 2.811 1.00 95.88 80 LEU A CA 1
ATOM 640 C C . LEU A 1 80 ? 0.768 -4.267 3.236 1.00 95.88 80 LEU A C 1
ATOM 642 O O . LEU A 1 80 ? 1.054 -5.211 2.498 1.00 95.88 80 LEU A O 1
ATOM 646 N N . ASP A 1 81 ? 1.406 -4.049 4.394 1.00 95.06 81 ASP A N 1
ATOM 647 C CA . ASP A 1 81 ? 2.411 -4.967 4.972 1.00 95.06 81 ASP A CA 1
ATOM 648 C C . ASP A 1 81 ? 1.758 -6.296 5.380 1.00 95.06 81 ASP A C 1
ATOM 650 O O . ASP A 1 81 ? 2.255 -7.366 5.030 1.00 95.06 81 ASP A O 1
ATOM 654 N N . ASP A 1 82 ? 0.589 -6.236 6.029 1.00 93.25 82 ASP A N 1
ATOM 655 C CA . ASP A 1 82 ? -0.194 -7.411 6.430 1.00 93.25 82 ASP A CA 1
ATOM 656 C C . ASP A 1 82 ? -0.664 -8.227 5.211 1.00 93.25 82 ASP A C 1
ATOM 658 O O . ASP A 1 82 ? -0.700 -9.460 5.258 1.00 93.25 82 ASP A O 1
ATOM 662 N N . ALA A 1 83 ? -0.966 -7.555 4.095 1.00 91.81 83 ALA A N 1
ATOM 663 C CA . ALA A 1 83 ? -1.275 -8.188 2.813 1.00 91.81 83 ALA A CA 1
ATOM 664 C C . ALA A 1 83 ? -0.032 -8.693 2.049 1.00 91.81 83 ALA A C 1
ATOM 666 O O . ALA A 1 83 ? -0.169 -9.319 0.997 1.00 91.81 83 ALA A O 1
ATOM 667 N N . GLY A 1 84 ? 1.179 -8.426 2.548 1.00 90.88 84 GLY A N 1
ATOM 668 C CA . GLY A 1 84 ? 2.439 -8.828 1.921 1.00 90.88 84 GLY A CA 1
ATOM 669 C C . GLY A 1 84 ? 2.779 -8.075 0.632 1.00 90.88 84 GLY A C 1
ATOM 670 O O . GLY A 1 84 ? 3.626 -8.542 -0.130 1.00 90.88 84 GLY A O 1
ATOM 671 N N . LEU A 1 85 ? 2.127 -6.935 0.383 1.00 90.81 85 LEU A N 1
ATOM 672 C CA . LEU A 1 85 ? 2.341 -6.100 -0.805 1.00 90.81 85 LEU A CA 1
ATOM 673 C C . LEU A 1 85 ? 3.555 -5.177 -0.653 1.00 90.81 85 LEU A C 1
ATOM 675 O O . LEU A 1 85 ? 4.186 -4.809 -1.640 1.00 90.81 85 LEU A O 1
ATOM 679 N N . ILE A 1 86 ? 3.907 -4.839 0.585 1.00 92.69 86 ILE A N 1
ATOM 680 C CA . ILE A 1 86 ? 5.131 -4.120 0.948 1.00 92.69 86 ILE A CA 1
ATOM 681 C C . ILE A 1 86 ? 5.809 -4.833 2.120 1.00 92.69 86 ILE A C 1
ATOM 683 O O . ILE A 1 86 ? 5.241 -5.759 2.700 1.00 92.69 86 ILE A O 1
ATOM 687 N N . ARG A 1 87 ? 7.033 -4.424 2.471 1.00 86.62 87 ARG A N 1
ATOM 688 C CA . ARG A 1 87 ? 7.720 -4.923 3.669 1.00 86.62 87 ARG A CA 1
ATOM 689 C C . ARG A 1 87 ? 8.282 -3.787 4.499 1.00 86.62 87 ARG A C 1
ATOM 691 O O . ARG A 1 87 ? 9.135 -3.036 4.028 1.00 86.62 87 ARG A O 1
ATOM 698 N N . ILE A 1 88 ? 7.875 -3.720 5.760 1.00 79.94 88 ILE A N 1
ATOM 699 C CA . ILE A 1 88 ? 8.539 -2.868 6.746 1.00 79.94 88 ILE A CA 1
ATOM 700 C C . ILE A 1 88 ? 9.814 -3.582 7.204 1.00 79.94 88 ILE A C 1
ATOM 702 O O . ILE A 1 88 ? 9.762 -4.687 7.751 1.00 79.94 88 ILE A O 1
ATOM 706 N N . SER A 1 89 ? 10.974 -2.956 6.997 1.00 67.62 89 SER A N 1
ATOM 707 C CA . SER A 1 89 ? 12.236 -3.425 7.572 1.00 67.62 89 SER A CA 1
ATOM 708 C C . SER A 1 89 ? 12.113 -3.449 9.095 1.00 67.62 89 SER A C 1
ATOM 710 O O . SER A 1 89 ? 12.159 -2.411 9.751 1.00 67.62 89 SER A O 1
ATOM 712 N N . ARG A 1 90 ? 11.924 -4.638 9.672 1.00 56.22 90 ARG A N 1
ATOM 713 C CA . ARG A 1 90 ? 12.021 -4.840 11.118 1.00 56.22 90 ARG A CA 1
ATOM 714 C C . ARG A 1 90 ? 13.506 -4.927 11.450 1.00 56.22 90 ARG A C 1
ATOM 716 O O . ARG A 1 90 ? 14.100 -5.992 11.303 1.00 56.22 90 ARG A O 1
ATOM 723 N N . GLU A 1 91 ? 14.115 -3.803 11.815 1.00 51.31 91 GLU A N 1
ATOM 724 C CA . GLU A 1 91 ? 15.412 -3.840 12.493 1.00 51.31 91 GLU A CA 1
ATOM 725 C C . GLU A 1 91 ? 15.245 -4.662 13.782 1.00 51.31 91 GLU A C 1
ATOM 727 O O . GLU A 1 91 ? 14.310 -4.430 14.555 1.00 51.31 91 GLU A O 1
ATOM 732 N N . GLY A 1 92 ? 16.076 -5.697 13.928 1.00 38.44 92 GLY A N 1
ATOM 733 C CA . GLY A 1 92 ? 16.117 -6.593 15.086 1.00 38.44 92 GLY A CA 1
ATOM 734 C C . GLY A 1 92 ? 17.126 -6.155 16.133 1.00 38.44 92 GLY A C 1
ATOM 735 O O . GLY A 1 92 ? 18.043 -5.379 15.783 1.00 38.44 92 GLY A O 1
#